Protein AF-B5I1Y0-F1 (afdb_monomer)

Structure (mmCIF, N/CA/C/O backbone):
data_AF-B5I1Y0-F1
#
_entry.id   AF-B5I1Y0-F1
#
loop_
_atom_site.group_PDB
_atom_site.id
_atom_site.type_symbol
_atom_site.label_atom_id
_atom_site.label_alt_id
_atom_site.label_comp_id
_atom_site.label_asym_id
_atom_site.label_entity_id
_atom_site.label_seq_id
_atom_site.pdbx_PDB_ins_code
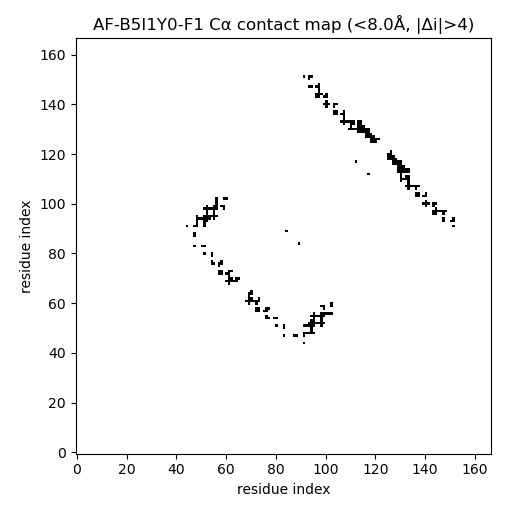_atom_site.Cartn_x
_atom_site.Cartn_y
_atom_site.Cartn_z
_atom_site.occupancy
_atom_site.B_iso_or_equiv
_atom_site.auth_seq_id
_atom_site.auth_comp_id
_atom_site.auth_asym_id
_atom_site.auth_atom_id
_atom_site.pdbx_PDB_model_num
ATOM 1 N N . MET A 1 1 ? 18.142 4.988 -43.876 1.00 42.22 1 MET A N 1
ATOM 2 C CA . MET A 1 1 ? 17.033 4.211 -44.470 1.00 42.22 1 MET A CA 1
ATOM 3 C C . MET A 1 1 ? 15.894 4.191 -43.458 1.00 42.22 1 MET A C 1
ATOM 5 O O . MET A 1 1 ? 16.107 3.731 -42.346 1.00 42.22 1 MET A O 1
ATOM 9 N N . ARG A 1 2 ? 14.758 4.826 -43.777 1.00 44.56 2 ARG A N 1
ATOM 10 C CA . ARG A 1 2 ? 13.597 4.985 -42.881 1.00 44.56 2 ARG A CA 1
ATOM 11 C C . ARG A 1 2 ? 12.645 3.803 -43.096 1.00 44.56 2 ARG A C 1
ATOM 13 O O . ARG A 1 2 ? 12.077 3.693 -44.176 1.00 44.56 2 ARG A O 1
ATOM 20 N N . GLY A 1 3 ? 12.498 2.935 -42.099 1.00 47.97 3 GLY A N 1
ATOM 21 C CA . GLY A 1 3 ? 11.451 1.909 -42.061 1.00 47.97 3 GLY A CA 1
ATOM 22 C C . GLY A 1 3 ? 10.221 2.432 -41.306 1.00 47.97 3 GLY A C 1
ATOM 23 O O . GLY A 1 3 ? 10.400 3.106 -40.290 1.00 47.97 3 GLY A O 1
ATOM 24 N N . PRO A 1 4 ? 8.987 2.188 -41.780 1.00 56.44 4 PRO A N 1
ATOM 25 C CA . PRO A 1 4 ? 7.782 2.661 -41.112 1.00 56.44 4 PRO A CA 1
ATOM 26 C C . PRO A 1 4 ? 7.424 1.763 -39.920 1.00 56.44 4 PRO A C 1
ATOM 28 O O . PRO A 1 4 ? 7.219 0.558 -40.066 1.00 56.44 4 PRO A O 1
ATOM 31 N N . TYR A 1 5 ? 7.311 2.372 -38.741 1.00 51.12 5 TYR A N 1
ATOM 32 C CA . TYR A 1 5 ? 6.741 1.761 -37.543 1.00 51.12 5 TYR A CA 1
ATOM 33 C C . TYR A 1 5 ? 5.260 1.435 -37.788 1.00 51.12 5 TYR A C 1
ATOM 35 O O . TYR A 1 5 ? 4.440 2.333 -37.975 1.00 51.12 5 TYR A O 1
ATOM 43 N N . ARG A 1 6 ? 4.914 0.143 -37.800 1.00 54.69 6 ARG A N 1
ATOM 44 C CA . ARG A 1 6 ? 3.526 -0.331 -37.733 1.00 54.69 6 ARG A CA 1
ATOM 45 C C . ARG A 1 6 ? 3.138 -0.507 -36.264 1.00 54.69 6 ARG A C 1
ATOM 47 O O . ARG A 1 6 ? 3.717 -1.339 -35.576 1.00 54.69 6 ARG A O 1
ATOM 54 N N . CYS A 1 7 ? 2.151 0.256 -35.798 1.00 45.12 7 CYS A N 1
ATOM 55 C CA . CYS A 1 7 ? 1.472 0.018 -34.522 1.00 45.12 7 CYS A CA 1
ATOM 56 C C . CYS A 1 7 ? 0.594 -1.247 -34.616 1.00 45.12 7 CYS A C 1
ATOM 58 O O . CYS A 1 7 ? -0.232 -1.313 -35.529 1.00 45.12 7 CYS A O 1
ATOM 60 N N . PRO A 1 8 ? 0.687 -2.216 -33.686 1.00 52.59 8 PRO A N 1
ATOM 61 C CA . PRO A 1 8 ? -0.162 -3.401 -33.681 1.00 52.59 8 PRO A CA 1
ATOM 62 C C . PRO A 1 8 ? -1.237 -3.317 -32.586 1.00 52.59 8 PRO A C 1
ATOM 64 O O . PRO A 1 8 ? -1.300 -4.184 -31.732 1.00 52.59 8 PRO A O 1
ATOM 67 N N . TYR A 1 9 ? -2.081 -2.281 -32.575 1.00 52.59 9 TYR A N 1
ATOM 68 C CA . TYR A 1 9 ? -3.266 -2.246 -31.698 1.00 52.59 9 TYR A CA 1
ATOM 69 C C . TYR A 1 9 ? -4.418 -1.502 -32.381 1.00 52.59 9 TYR A C 1
ATOM 71 O O . TYR A 1 9 ? -4.787 -0.397 -31.997 1.00 52.59 9 TYR A O 1
ATOM 79 N N . PHE A 1 10 ? -4.975 -2.100 -33.434 1.00 50.97 10 PHE A N 1
ATOM 80 C CA . PHE A 1 10 ? -6.257 -1.677 -33.996 1.00 50.97 10 PHE A CA 1
ATOM 81 C C . PHE A 1 10 ? -7.142 -2.916 -34.125 1.00 50.97 10 PHE A C 1
ATOM 83 O O . PHE A 1 10 ? -7.050 -3.674 -35.086 1.00 50.97 10 PHE A O 1
ATOM 90 N N . TRP A 1 11 ? -7.930 -3.170 -33.084 1.00 43.09 11 TRP A N 1
ATOM 91 C CA . TRP A 1 11 ? -8.926 -4.235 -33.056 1.00 43.09 11 TRP A CA 1
ATOM 92 C C . TRP A 1 11 ? -10.243 -3.681 -33.620 1.00 43.09 11 TRP A C 1
ATOM 94 O O . TRP A 1 11 ? -10.741 -2.692 -33.078 1.00 43.09 11 TRP A O 1
ATOM 104 N N . PRO A 1 12 ? -10.838 -4.266 -34.672 1.00 51.75 12 PRO A N 1
ATOM 105 C CA . PRO A 1 12 ? -12.197 -3.928 -35.064 1.00 51.75 12 PRO A CA 1
ATOM 106 C C . PRO A 1 12 ? -13.166 -4.677 -34.138 1.00 51.75 12 PRO A C 1
ATOM 108 O O . PRO A 1 12 ? -13.257 -5.903 -34.170 1.00 51.75 12 PRO A O 1
ATOM 111 N N . LEU A 1 13 ? -13.880 -3.948 -33.281 1.00 55.31 13 LEU A N 1
ATOM 112 C CA . LEU A 1 13 ? -15.032 -4.488 -32.557 1.00 55.31 13 LEU A CA 1
ATOM 113 C C . LEU A 1 13 ? -16.264 -4.467 -33.482 1.00 55.31 13 LEU A C 1
ATOM 115 O O . LEU A 1 13 ? -16.562 -3.413 -34.048 1.00 55.31 13 LEU A O 1
ATOM 119 N N . PRO A 1 14 ? -17.004 -5.579 -33.631 1.00 54.84 14 PRO A N 1
ATOM 120 C CA . PRO A 1 14 ? -18.315 -5.565 -34.268 1.00 54.84 14 PRO A CA 1
ATOM 121 C C . PRO A 1 14 ? -19.373 -4.966 -33.326 1.00 54.84 14 PRO A C 1
ATOM 123 O O . PRO A 1 14 ? -19.453 -5.307 -32.146 1.00 54.84 14 PRO A O 1
ATOM 126 N N . LEU A 1 15 ? -20.188 -4.060 -33.871 1.00 52.53 15 LEU A N 1
ATOM 127 C CA . LEU A 1 15 ? -21.368 -3.469 -33.234 1.00 52.53 15 LEU A CA 1
ATOM 128 C C . LEU A 1 15 ? -22.424 -4.551 -32.925 1.00 52.53 15 LEU A C 1
ATOM 130 O O . LEU A 1 15 ? -22.690 -5.386 -33.792 1.00 52.53 15 LEU A O 1
ATOM 134 N N . PRO A 1 16 ? -23.089 -4.526 -31.756 1.00 50.69 16 PRO A N 1
ATOM 135 C CA . PRO A 1 16 ? -24.242 -5.379 -31.507 1.00 50.69 16 PRO A CA 1
ATOM 136 C C . PRO A 1 16 ? -25.500 -4.843 -32.209 1.00 50.69 16 PRO A C 1
ATOM 138 O O . PRO A 1 16 ? -25.837 -3.660 -32.144 1.00 50.69 16 PRO A O 1
ATOM 141 N N . SER A 1 17 ? -26.201 -5.762 -32.867 1.00 54.62 17 SER A N 1
ATOM 142 C CA . SER A 1 17 ? -27.501 -5.600 -33.512 1.00 54.62 17 SER A CA 1
ATOM 143 C C . SER A 1 17 ? -28.591 -5.194 -32.512 1.00 54.62 17 SER A C 1
ATOM 145 O O . SER A 1 17 ? -28.901 -5.939 -31.584 1.00 54.62 17 SER A O 1
ATOM 147 N N . MET A 1 18 ? -29.219 -4.040 -32.741 1.00 48.72 18 MET A N 1
ATOM 148 C CA . MET A 1 18 ? -30.496 -3.675 -32.129 1.00 48.72 18 MET A CA 1
ATOM 149 C C . MET A 1 18 ? -31.622 -4.457 -32.808 1.00 48.72 18 MET A C 1
ATOM 151 O O . MET A 1 18 ? -31.900 -4.201 -33.977 1.00 48.72 18 MET A O 1
ATOM 155 N N . SER A 1 19 ? -32.284 -5.378 -32.101 1.00 53.97 19 SER A N 1
ATOM 156 C CA . SER A 1 19 ? -33.671 -5.779 -32.392 1.00 53.97 19 SER A CA 1
ATOM 157 C C . SER A 1 19 ? -34.291 -6.634 -31.279 1.00 53.97 19 SER A C 1
ATOM 159 O O . SER A 1 19 ? -33.764 -7.682 -30.930 1.00 53.97 19 SER A O 1
ATOM 161 N N . ALA A 1 20 ? -35.476 -6.181 -30.856 1.00 46.62 20 ALA A N 1
ATOM 162 C CA . ALA A 1 20 ? -36.622 -6.932 -30.332 1.00 46.62 20 ALA A CA 1
ATOM 163 C C . ALA A 1 20 ? -36.650 -7.408 -28.862 1.00 46.62 20 ALA A C 1
ATOM 165 O O . ALA A 1 20 ? -35.967 -8.349 -28.482 1.00 46.62 20 ALA A O 1
ATOM 166 N N . MET A 1 21 ? -37.571 -6.785 -28.103 1.00 44.06 21 MET A N 1
ATOM 167 C CA . MET A 1 21 ? -38.563 -7.333 -27.140 1.00 44.06 21 MET A CA 1
ATOM 168 C C . MET A 1 21 ? -38.815 -6.243 -26.081 1.00 44.06 21 MET A C 1
ATOM 170 O O . MET A 1 21 ? -38.004 -6.035 -25.191 1.00 44.06 21 MET A O 1
ATOM 174 N N . SER A 1 22 ? -39.767 -5.318 -26.236 1.00 50.62 22 SER A N 1
ATOM 175 C CA . SER A 1 22 ? -41.231 -5.468 -26.265 1.00 50.62 22 SER A CA 1
ATOM 176 C C . SER A 1 22 ? -41.792 -6.299 -25.105 1.00 50.62 22 SER A C 1
ATOM 178 O O . SER A 1 22 ? -41.746 -7.523 -25.140 1.00 50.62 22 SER A O 1
ATOM 180 N N . GLY A 1 23 ? -42.374 -5.593 -24.127 1.00 51.47 23 GLY A N 1
ATOM 181 C CA . GLY A 1 23 ? -43.472 -6.079 -23.290 1.00 51.47 23 GLY A CA 1
ATOM 182 C C . GLY A 1 23 ? -43.103 -6.731 -21.959 1.00 51.47 23 GLY A C 1
ATOM 183 O O . GLY A 1 23 ? -43.014 -7.945 -21.882 1.00 51.47 23 GLY A O 1
ATOM 184 N N . MET A 1 24 ? -43.050 -5.942 -20.880 1.00 44.97 24 MET A N 1
ATOM 185 C CA . MET A 1 24 ? -43.466 -6.421 -19.556 1.00 44.97 24 MET A CA 1
ATOM 186 C C . MET A 1 24 ? -43.888 -5.229 -18.683 1.00 44.97 24 MET A C 1
ATOM 188 O O . MET A 1 24 ? -43.067 -4.532 -18.089 1.00 44.97 24 MET A O 1
ATOM 192 N N . SER A 1 25 ? -45.195 -4.981 -18.638 1.00 51.47 25 SER A N 1
ATOM 193 C CA . SER A 1 25 ? -45.836 -4.156 -17.616 1.00 51.47 25 SER A CA 1
ATOM 194 C C . SER A 1 25 ? -45.937 -4.974 -16.330 1.00 51.47 25 SER A C 1
ATOM 19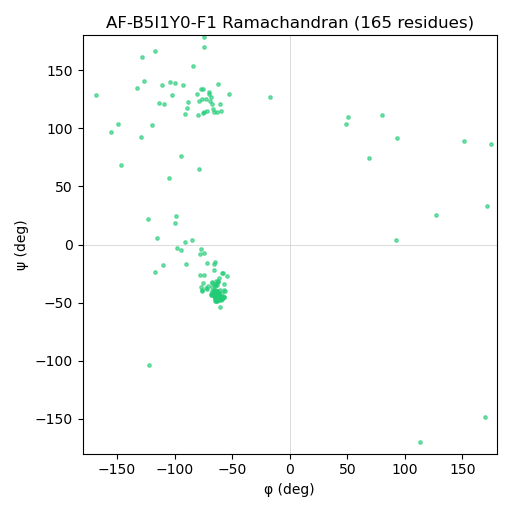6 O O . SER A 1 25 ? -46.527 -6.052 -16.348 1.00 51.47 25 SER A O 1
ATOM 198 N N . ALA A 1 26 ? -45.413 -4.464 -15.217 1.00 50.56 26 ALA A N 1
ATOM 199 C CA . ALA A 1 26 ? -45.693 -5.006 -13.891 1.00 50.56 26 ALA A CA 1
ATOM 200 C C . ALA A 1 26 ? -45.635 -3.897 -12.828 1.00 50.56 26 ALA A C 1
ATOM 202 O O . ALA A 1 26 ? -44.571 -3.442 -12.424 1.00 50.56 26 ALA A O 1
ATOM 203 N N . THR A 1 27 ? -46.836 -3.490 -12.414 1.00 46.56 27 THR A N 1
ATOM 204 C CA . THR A 1 27 ? -47.251 -3.239 -11.023 1.00 46.56 27 THR A CA 1
ATOM 205 C C . THR A 1 27 ? -46.395 -2.350 -10.116 1.00 46.56 27 THR A C 1
ATOM 207 O O . THR A 1 27 ? -45.374 -2.742 -9.563 1.00 46.56 27 THR A O 1
ATOM 210 N N . THR A 1 28 ? -46.977 -1.181 -9.852 1.00 54.03 28 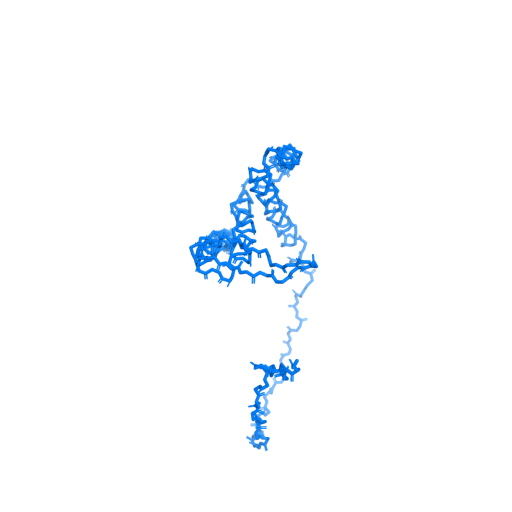THR A N 1
ATOM 211 C CA . THR A 1 28 ? -47.045 -0.443 -8.586 1.00 54.03 28 THR A CA 1
ATOM 212 C C . THR A 1 28 ? -46.737 -1.252 -7.317 1.00 54.03 28 THR A C 1
ATOM 214 O O . THR A 1 28 ? -47.414 -2.227 -7.002 1.00 54.03 28 THR A O 1
ATOM 217 N N . GLY A 1 29 ? -45.792 -0.729 -6.536 1.00 43.53 29 GLY A N 1
ATOM 218 C CA . GLY A 1 29 ? -45.518 -1.034 -5.129 1.00 43.53 29 GLY A CA 1
ATOM 219 C C . GLY A 1 29 ? -44.252 -0.266 -4.741 1.00 43.53 29 GLY A C 1
ATOM 220 O O . GLY A 1 29 ? -43.148 -0.714 -5.004 1.00 43.53 29 GLY A O 1
ATOM 221 N N . GLY A 1 30 ? -44.325 0.996 -4.319 1.00 51.38 30 GLY A N 1
ATOM 222 C CA . GLY A 1 30 ? -44.812 1.336 -2.985 1.00 51.38 30 GLY A CA 1
ATOM 223 C C . GLY A 1 30 ? -43.798 0.866 -1.940 1.00 51.38 30 GLY A C 1
ATOM 224 O O . GLY A 1 30 ? -44.023 -0.155 -1.305 1.00 51.38 30 GLY A O 1
ATOM 225 N N . GLY A 1 31 ? -42.663 1.566 -1.798 1.00 45.22 31 GLY A N 1
ATOM 226 C CA . GLY A 1 31 ? -41.634 1.146 -0.842 1.00 45.22 31 GLY A CA 1
ATOM 227 C C . GLY A 1 31 ? -40.292 1.880 -0.878 1.00 45.22 31 GLY A C 1
ATOM 228 O O . GLY A 1 31 ? -39.276 1.264 -0.583 1.00 45.22 31 GLY A O 1
ATOM 229 N N . THR A 1 32 ? -40.226 3.178 -1.194 1.00 49.03 32 THR A N 1
ATOM 230 C CA . THR A 1 32 ? -39.029 3.985 -0.874 1.00 49.03 32 THR A CA 1
ATOM 231 C C . THR A 1 32 ? -39.063 4.370 0.606 1.00 49.03 32 THR A C 1
ATOM 233 O O . THR A 1 32 ? -39.243 5.533 0.955 1.00 49.03 32 THR A O 1
ATOM 236 N N . SER A 1 33 ? -38.969 3.379 1.490 1.00 54.81 33 SER A N 1
ATOM 237 C CA . SER A 1 33 ? -38.960 3.578 2.939 1.00 54.81 33 SER A CA 1
ATOM 238 C C . SER A 1 33 ? -37.647 3.026 3.490 1.00 54.81 33 SER A C 1
ATOM 240 O O . SER A 1 33 ? -37.478 1.815 3.580 1.00 54.81 33 SER A O 1
ATOM 242 N N . GLY A 1 34 ? -36.696 3.918 3.810 1.00 48.19 34 GLY A N 1
ATOM 243 C CA . GLY A 1 34 ? -35.585 3.582 4.713 1.00 48.19 34 GLY A CA 1
ATOM 244 C C . GLY A 1 34 ? -34.135 3.836 4.268 1.00 48.19 34 GLY A C 1
ATOM 245 O O . GLY A 1 34 ? -33.254 3.172 4.796 1.00 48.19 34 GLY A O 1
ATOM 246 N N . MET A 1 35 ? -33.815 4.763 3.352 1.00 56.81 35 MET A N 1
ATOM 247 C CA . MET A 1 35 ? -32.409 4.965 2.916 1.00 56.81 35 MET A CA 1
ATOM 248 C C . MET A 1 35 ? -31.525 5.900 3.771 1.00 56.81 35 MET A C 1
ATOM 250 O O . MET A 1 35 ? -30.370 6.094 3.408 1.00 56.81 35 MET A O 1
ATOM 254 N N . ASN A 1 36 ? -31.973 6.445 4.910 1.00 57.59 36 ASN A N 1
ATOM 255 C CA . ASN A 1 36 ? -31.249 7.558 5.564 1.00 57.59 36 ASN A CA 1
ATOM 256 C C . ASN A 1 36 ? -30.809 7.351 7.031 1.00 57.59 36 ASN A C 1
ATOM 258 O O . ASN A 1 36 ? -30.556 8.334 7.719 1.00 57.59 36 ASN A O 1
ATOM 262 N N . GLY A 1 37 ? -30.669 6.109 7.515 1.00 55.78 37 GLY A N 1
ATOM 263 C CA . GLY A 1 37 ? -30.205 5.834 8.893 1.00 55.78 37 GLY A CA 1
ATOM 264 C C . GLY A 1 37 ? -28.880 5.066 9.038 1.00 55.78 37 GLY A C 1
ATOM 265 O O . GLY A 1 37 ? -28.202 5.214 10.046 1.00 55.78 37 GLY A O 1
ATOM 266 N N . ASP A 1 38 ? -28.473 4.289 8.030 1.00 58.38 38 ASP A N 1
ATOM 267 C CA . ASP A 1 38 ? -27.418 3.257 8.154 1.00 58.38 38 ASP A CA 1
ATOM 268 C C . ASP A 1 38 ? -26.009 3.701 7.692 1.00 58.38 38 ASP A C 1
ATOM 270 O O . ASP A 1 38 ? -25.031 2.943 7.738 1.00 58.38 38 ASP A O 1
ATOM 274 N N . SER A 1 39 ? -25.892 4.926 7.181 1.00 63.00 39 SER A N 1
ATOM 275 C CA . SER A 1 39 ? -24.700 5.405 6.474 1.00 63.00 39 SER A CA 1
ATOM 276 C C . SER A 1 39 ? -23.489 5.781 7.347 1.00 63.00 39 SER A C 1
ATOM 278 O O . SER A 1 39 ? -22.377 5.466 6.910 1.00 63.00 39 SER A O 1
ATOM 280 N N . PRO A 1 40 ? -23.613 6.421 8.533 1.00 69.62 40 PRO A N 1
ATOM 281 C CA . PRO A 1 40 ? -22.440 6.955 9.241 1.00 69.62 40 PRO A CA 1
ATOM 282 C C . PRO A 1 40 ? -21.556 5.864 9.861 1.00 69.62 40 PRO A C 1
ATOM 284 O O . PRO A 1 40 ? -20.329 5.927 9.772 1.00 69.62 40 PRO A O 1
ATOM 287 N N . ASP A 1 41 ? -22.149 4.803 10.407 1.00 77.44 41 ASP A N 1
ATOM 288 C CA . ASP A 1 41 ? -21.377 3.725 11.038 1.00 77.44 41 ASP A CA 1
ATOM 289 C C . ASP A 1 41 ? -20.627 2.885 10.002 1.00 77.44 41 ASP A C 1
ATOM 291 O O . ASP A 1 41 ? -19.492 2.437 10.217 1.00 77.44 41 ASP A O 1
ATOM 295 N N . ARG A 1 42 ? -21.241 2.689 8.830 1.00 79.44 42 ARG A N 1
ATOM 296 C CA . ARG A 1 42 ? -20.640 1.952 7.717 1.00 79.44 42 ARG A CA 1
ATOM 297 C C . ARG A 1 42 ? -19.460 2.708 7.116 1.00 79.44 42 ARG A C 1
ATOM 299 O O . ARG A 1 42 ? -18.438 2.072 6.832 1.00 79.44 42 ARG A O 1
ATOM 306 N N . THR A 1 43 ? -19.589 4.019 6.914 1.00 83.50 43 THR A N 1
ATOM 307 C CA . THR A 1 43 ? -18.505 4.865 6.393 1.00 83.50 43 THR A CA 1
ATOM 308 C C . THR A 1 43 ? -17.379 4.999 7.405 1.00 83.50 43 THR A C 1
ATOM 310 O O . THR A 1 43 ? -16.229 4.797 7.022 1.00 83.50 43 THR A O 1
ATOM 313 N N . ALA A 1 44 ? -17.678 5.201 8.692 1.00 83.81 44 ALA A N 1
ATOM 314 C CA . ALA A 1 44 ? -16.659 5.225 9.742 1.00 83.81 44 ALA A CA 1
ATOM 315 C C . ALA A 1 44 ? -15.854 3.913 9.777 1.00 83.81 44 ALA A C 1
ATOM 317 O O . ALA A 1 44 ? -14.622 3.928 9.785 1.00 83.81 44 ALA A O 1
ATOM 318 N N . ARG A 1 45 ? -16.527 2.755 9.704 1.00 83.25 45 ARG A N 1
ATOM 319 C CA . ARG A 1 45 ? -15.878 1.428 9.652 1.00 83.25 45 ARG A CA 1
ATOM 320 C C . ARG A 1 45 ? -15.022 1.214 8.403 1.00 83.25 45 ARG A C 1
ATOM 322 O O . ARG A 1 45 ? -13.954 0.608 8.494 1.00 83.25 45 ARG A O 1
ATOM 329 N N . TRP A 1 46 ? -15.488 1.670 7.241 1.00 88.50 46 TRP A N 1
ATOM 330 C CA . TRP A 1 46 ? -14.694 1.651 6.008 1.00 88.50 46 TRP A CA 1
ATOM 331 C C . TRP A 1 46 ? -13.473 2.569 6.123 1.00 88.50 46 TRP A C 1
ATOM 333 O O . TRP A 1 46 ? -12.379 2.153 5.752 1.00 88.50 46 TRP A O 1
ATOM 343 N N . GLY A 1 47 ? -13.633 3.751 6.721 1.00 91.31 47 GLY A N 1
ATOM 344 C CA . GLY A 1 47 ? -12.546 4.687 6.997 1.00 91.31 47 GLY A CA 1
ATOM 345 C C . GLY A 1 47 ? -11.436 4.062 7.842 1.00 91.31 47 GLY A C 1
ATOM 346 O O . GLY A 1 47 ? -10.269 4.158 7.477 1.00 91.31 47 GLY A O 1
ATOM 347 N N . TRP A 1 48 ? -11.784 3.331 8.907 1.00 91.81 48 TRP A N 1
ATOM 348 C CA . TRP A 1 48 ? -10.798 2.608 9.721 1.00 91.81 48 TRP A CA 1
ATOM 349 C C . TRP A 1 48 ? -10.041 1.537 8.931 1.00 91.81 48 TRP A C 1
ATOM 351 O O . TRP A 1 48 ? -8.830 1.402 9.095 1.00 91.81 48 TRP A O 1
ATOM 361 N N . PHE A 1 49 ? -10.726 0.791 8.062 1.00 90.75 49 PHE A N 1
ATOM 362 C CA . PHE A 1 49 ? -10.073 -0.194 7.198 1.00 90.75 49 PHE A CA 1
ATOM 363 C C . PHE A 1 49 ? -9.119 0.470 6.197 1.00 90.75 49 PHE A C 1
ATOM 365 O O . PHE A 1 49 ? -7.988 0.010 6.061 1.00 90.75 49 PHE A O 1
ATOM 372 N N . LEU A 1 50 ? -9.532 1.570 5.551 1.00 93.94 50 LEU A N 1
ATOM 373 C CA . LEU A 1 50 ? -8.669 2.332 4.637 1.00 93.94 50 LEU A CA 1
ATOM 374 C C . LEU A 1 50 ? -7.454 2.915 5.349 1.00 93.94 50 LEU A C 1
ATOM 376 O O . LEU A 1 50 ? -6.355 2.868 4.806 1.00 93.94 50 LEU A O 1
ATOM 380 N N . ALA A 1 51 ? -7.639 3.451 6.555 1.00 94.88 51 ALA A N 1
ATOM 381 C CA . ALA A 1 51 ? -6.540 4.002 7.335 1.00 94.88 51 ALA A CA 1
ATOM 382 C C . ALA A 1 51 ? -5.490 2.922 7.625 1.00 94.88 51 ALA A C 1
ATOM 384 O O . ALA A 1 51 ? -4.299 3.139 7.410 1.00 94.88 51 ALA A O 1
ATOM 385 N N . TRP A 1 52 ? -5.932 1.729 8.030 1.00 95.81 52 TRP A N 1
ATOM 386 C CA . TRP A 1 52 ? -5.038 0.593 8.222 1.00 95.81 52 TRP A CA 1
ATOM 387 C C . TRP A 1 52 ? -4.404 0.108 6.916 1.00 95.81 52 TRP A C 1
ATOM 389 O O . TRP A 1 52 ? -3.211 -0.176 6.905 1.00 95.81 52 TRP A O 1
ATOM 399 N N . LEU A 1 53 ? -5.149 0.076 5.809 1.00 96.19 53 LEU A N 1
ATOM 400 C CA . LEU A 1 53 ? -4.617 -0.234 4.478 1.00 96.19 53 LEU A CA 1
ATOM 401 C C . LEU A 1 53 ? -3.486 0.715 4.089 1.00 96.19 53 LEU A C 1
ATOM 403 O O . LEU A 1 53 ? -2.429 0.260 3.654 1.00 96.19 53 LEU A O 1
ATOM 407 N N . LEU A 1 54 ? -3.660 2.014 4.322 1.00 96.81 54 LEU A N 1
ATOM 408 C CA . LEU A 1 54 ? -2.632 3.007 4.040 1.00 96.81 54 LEU A CA 1
ATOM 409 C C . LEU A 1 54 ? -1.387 2.804 4.915 1.00 96.81 54 LEU A C 1
ATOM 411 O O . LEU A 1 54 ? -0.272 2.886 4.409 1.00 96.81 54 LEU A O 1
ATOM 415 N N . VAL A 1 55 ? -1.560 2.452 6.195 1.00 97.00 55 VAL A N 1
ATOM 416 C CA . VAL A 1 55 ? -0.445 2.076 7.085 1.00 97.00 55 VAL A CA 1
ATOM 417 C C . VAL A 1 55 ? 0.331 0.884 6.532 1.00 97.00 55 VAL A C 1
ATOM 419 O O . VAL A 1 55 ? 1.558 0.927 6.484 1.00 97.00 55 VAL A O 1
ATOM 422 N N . GLY A 1 56 ? -0.368 -0.161 6.085 1.00 95.50 56 GLY A N 1
ATOM 423 C CA . GLY A 1 56 ? 0.253 -1.329 5.462 1.00 95.50 56 GLY A CA 1
ATOM 424 C C . GLY A 1 56 ? 1.036 -0.982 4.199 1.00 95.50 56 GLY A C 1
ATOM 425 O O . GLY A 1 56 ? 2.174 -1.415 4.041 1.00 95.50 56 GLY A O 1
ATOM 426 N N . ALA A 1 57 ? 0.457 -0.148 3.334 1.00 96.56 57 ALA A N 1
ATOM 427 C CA . ALA A 1 57 ? 1.110 0.314 2.115 1.00 96.56 57 ALA A CA 1
ATOM 428 C C . ALA A 1 57 ? 2.367 1.145 2.422 1.00 96.56 57 ALA A C 1
ATOM 430 O O . ALA A 1 57 ? 3.433 0.854 1.885 1.00 96.56 57 ALA A O 1
ATOM 431 N N . CYS A 1 58 ? 2.279 2.122 3.332 1.00 96.25 58 CYS A N 1
ATOM 432 C CA . CYS A 1 58 ? 3.431 2.916 3.767 1.00 96.25 58 CYS A CA 1
ATOM 433 C C . CYS A 1 58 ? 4.510 2.049 4.421 1.00 96.25 58 CYS A C 1
ATOM 435 O O . CYS A 1 58 ? 5.687 2.229 4.126 1.00 96.25 58 CYS A O 1
ATOM 437 N N . GLY A 1 59 ? 4.126 1.094 5.270 1.00 95.69 59 GLY A N 1
ATOM 438 C CA . GLY A 1 59 ? 5.060 0.165 5.900 1.00 95.69 59 GLY A CA 1
ATOM 439 C C . GLY A 1 59 ? 5.775 -0.714 4.874 1.00 95.69 59 GLY A C 1
ATOM 440 O O . GLY A 1 59 ? 7.000 -0.800 4.896 1.00 95.69 59 GLY A O 1
ATOM 441 N N . GLY A 1 60 ? 5.034 -1.312 3.936 1.00 94.38 60 GLY A N 1
ATOM 442 C CA . GLY A 1 60 ? 5.596 -2.160 2.884 1.00 94.38 60 GLY A CA 1
ATOM 443 C C . GLY A 1 60 ? 6.503 -1.397 1.913 1.00 94.38 60 GLY A C 1
ATOM 444 O O . GLY A 1 60 ? 7.609 -1.851 1.631 1.00 94.38 60 GLY A O 1
ATOM 445 N N . ILE A 1 61 ? 6.081 -0.211 1.459 1.00 95.25 61 ILE A N 1
ATOM 446 C CA . ILE A 1 61 ? 6.905 0.670 0.612 1.00 95.25 61 ILE A CA 1
ATOM 447 C C . ILE A 1 61 ? 8.144 1.146 1.380 1.00 95.25 61 ILE A C 1
ATOM 449 O O . ILE A 1 61 ? 9.250 1.114 0.848 1.00 95.25 61 ILE A O 1
ATOM 453 N N . GLY A 1 62 ? 7.977 1.556 2.638 1.00 94.00 62 GLY A N 1
ATOM 454 C CA . GLY A 1 62 ? 9.072 2.022 3.483 1.00 94.00 62 GLY A CA 1
ATOM 455 C C . GLY A 1 62 ? 10.124 0.946 3.741 1.00 94.00 62 GLY A C 1
ATOM 456 O O . GLY A 1 62 ? 11.315 1.229 3.664 1.00 94.00 62 GLY A O 1
ATOM 457 N N . LEU A 1 63 ? 9.696 -0.298 3.973 1.00 93.62 63 LEU A N 1
ATOM 458 C CA . LEU A 1 63 ? 10.592 -1.450 4.098 1.00 93.62 63 LEU A CA 1
ATOM 459 C C . LEU A 1 63 ? 11.336 -1.738 2.789 1.00 93.62 63 LEU A C 1
ATOM 461 O O . LEU A 1 63 ? 12.547 -1.939 2.813 1.00 93.62 63 LEU A O 1
ATOM 465 N N . ALA A 1 64 ? 10.644 -1.707 1.648 1.00 91.12 64 ALA A N 1
ATOM 466 C CA . ALA A 1 64 ? 11.275 -1.913 0.344 1.00 91.12 64 ALA A CA 1
ATOM 467 C C . ALA A 1 64 ? 12.296 -0.809 0.001 1.00 91.12 64 ALA A C 1
ATOM 469 O O . ALA A 1 64 ? 13.322 -1.081 -0.617 1.00 91.12 64 ALA A O 1
ATOM 470 N N . ALA A 1 65 ? 12.044 0.429 0.433 1.00 92.31 65 ALA A N 1
ATOM 471 C CA . ALA A 1 65 ? 12.892 1.592 0.174 1.00 92.31 65 ALA A CA 1
ATOM 472 C C . ALA A 1 65 ? 13.813 1.963 1.354 1.00 92.31 65 ALA A C 1
ATOM 474 O O . ALA A 1 65 ? 14.286 3.102 1.418 1.00 92.31 65 ALA A O 1
ATOM 475 N N . ILE A 1 66 ? 14.057 1.049 2.305 1.00 93.06 66 ILE A N 1
ATOM 476 C CA . ILE A 1 66 ? 14.625 1.384 3.626 1.00 93.06 66 ILE A CA 1
ATOM 477 C C . ILE A 1 66 ? 15.976 2.108 3.562 1.00 93.06 66 ILE A C 1
ATOM 479 O O . ILE A 1 66 ? 16.223 3.002 4.365 1.00 93.06 66 ILE A O 1
ATOM 483 N N . LEU A 1 67 ? 16.811 1.779 2.572 1.00 91.75 67 LEU A N 1
ATOM 484 C CA . LEU A 1 67 ? 18.148 2.356 2.381 1.00 91.75 67 LEU A CA 1
ATOM 485 C C . LEU A 1 67 ? 18.143 3.769 1.767 1.00 91.75 67 LEU A C 1
ATOM 487 O O . LEU A 1 67 ? 19.204 4.360 1.597 1.00 91.75 67 LEU A O 1
ATOM 491 N N . THR A 1 68 ? 16.974 4.304 1.406 1.00 92.06 68 THR A N 1
ATOM 492 C CA . THR A 1 68 ? 16.830 5.629 0.781 1.00 92.06 68 THR A CA 1
ATOM 493 C C . THR A 1 68 ? 15.917 6.529 1.622 1.00 92.06 68 THR A C 1
ATOM 495 O O . THR A 1 68 ? 16.312 7.016 2.675 1.00 92.06 68 THR A O 1
ATOM 498 N N . VAL A 1 69 ? 14.673 6.733 1.192 1.00 91.81 69 VAL A N 1
ATOM 499 C CA . VAL A 1 69 ? 13.636 7.513 1.887 1.00 91.81 69 VAL A CA 1
ATOM 500 C C . VAL A 1 69 ? 12.730 6.627 2.757 1.00 91.81 69 VAL A C 1
ATOM 502 O O . VAL A 1 69 ? 11.872 7.117 3.493 1.00 91.81 69 VAL A O 1
ATOM 505 N N . GLY A 1 70 ? 12.911 5.306 2.709 1.00 92.38 70 GLY A N 1
ATOM 506 C CA . GLY A 1 70 ? 12.000 4.343 3.322 1.00 92.38 70 GLY A CA 1
ATOM 507 C C . GLY A 1 70 ? 11.872 4.457 4.838 1.00 92.38 70 GLY A C 1
ATOM 508 O O . GLY A 1 70 ? 10.777 4.259 5.364 1.00 92.38 70 GLY A O 1
ATOM 509 N N . ALA A 1 71 ? 12.929 4.874 5.542 1.00 94.62 71 ALA A N 1
ATOM 510 C CA . ALA A 1 71 ? 12.875 5.093 6.988 1.00 94.62 71 ALA A CA 1
ATOM 511 C C . ALA A 1 71 ? 11.782 6.104 7.386 1.00 94.62 71 ALA A C 1
ATOM 513 O O . ALA A 1 71 ? 11.054 5.869 8.350 1.00 94.62 71 ALA A O 1
ATOM 514 N N . ALA A 1 72 ? 11.595 7.178 6.609 1.00 95.94 72 ALA A N 1
ATOM 515 C CA . ALA A 1 72 ? 10.546 8.164 6.866 1.00 95.94 72 ALA A CA 1
ATOM 516 C C . ALA A 1 72 ? 9.140 7.552 6.728 1.00 95.94 72 ALA A C 1
ATOM 518 O O . ALA A 1 72 ? 8.273 7.788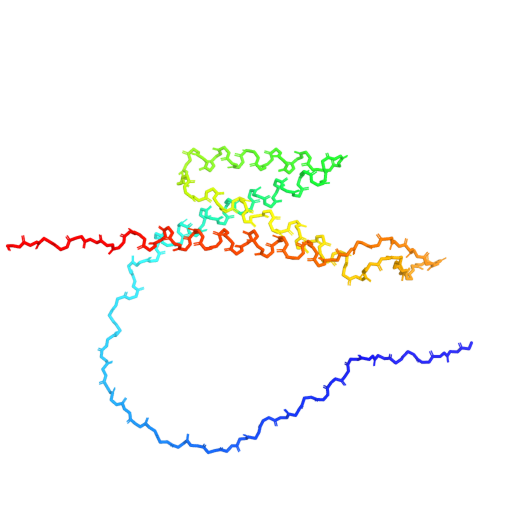 7.571 1.00 95.94 72 ALA A O 1
ATOM 519 N N . PHE A 1 73 ? 8.927 6.707 5.713 1.00 94.69 73 PHE A N 1
ATOM 520 C CA . PHE A 1 73 ? 7.665 5.989 5.520 1.00 94.69 73 PHE A CA 1
ATOM 521 C C . PHE A 1 73 ? 7.393 4.971 6.630 1.00 94.69 73 PHE A C 1
ATOM 523 O O . PHE A 1 73 ? 6.254 4.862 7.083 1.00 94.69 73 PHE A O 1
ATOM 530 N N . VAL A 1 74 ? 8.421 4.262 7.108 1.00 95.25 74 VAL A N 1
ATOM 531 C CA . VAL A 1 74 ? 8.289 3.335 8.242 1.00 95.25 74 VAL A CA 1
ATOM 532 C C . VAL A 1 74 ? 7.926 4.092 9.516 1.00 95.25 74 VAL A C 1
ATOM 534 O O . VAL A 1 74 ? 6.983 3.702 10.201 1.00 95.25 74 VAL A O 1
ATOM 537 N N . VAL A 1 75 ? 8.611 5.199 9.818 1.00 97.06 75 VAL A N 1
ATOM 538 C CA . VAL A 1 75 ? 8.289 6.039 10.983 1.00 97.06 75 VAL A CA 1
ATOM 539 C C . VAL A 1 75 ? 6.850 6.546 10.894 1.00 97.06 75 VAL A C 1
ATOM 541 O O . VAL A 1 75 ? 6.098 6.420 11.862 1.00 97.06 75 VAL A O 1
ATOM 544 N N . LEU A 1 76 ? 6.431 7.041 9.727 1.00 97.19 76 LEU A N 1
ATOM 545 C CA . LEU A 1 76 ? 5.055 7.480 9.499 1.00 97.19 76 LEU A CA 1
ATOM 546 C C . LEU A 1 76 ? 4.050 6.341 9.725 1.00 97.19 76 LEU A C 1
ATOM 548 O O . LEU A 1 76 ? 3.052 6.535 10.422 1.00 97.19 76 LEU A O 1
ATOM 552 N N . ALA A 1 77 ? 4.324 5.150 9.186 1.00 96.19 77 ALA A N 1
ATOM 553 C CA . ALA A 1 77 ? 3.475 3.976 9.356 1.00 96.19 77 ALA A CA 1
ATOM 554 C C . ALA A 1 77 ? 3.368 3.559 10.831 1.00 96.19 77 ALA A C 1
ATOM 556 O O . ALA A 1 77 ? 2.268 3.274 11.301 1.00 96.19 77 ALA A O 1
ATOM 557 N N . VAL A 1 78 ? 4.472 3.585 11.585 1.00 97.19 78 VAL A N 1
ATOM 558 C CA . VAL A 1 78 ? 4.487 3.278 13.024 1.00 97.19 78 VAL A CA 1
ATOM 559 C C . VAL A 1 78 ? 3.680 4.307 13.814 1.00 97.19 78 VAL A C 1
ATOM 561 O O . VAL A 1 78 ? 2.825 3.925 14.614 1.00 97.19 78 VAL A O 1
ATOM 564 N N . VAL A 1 79 ? 3.893 5.605 13.577 1.00 97.38 79 VAL A N 1
ATOM 565 C CA . VAL A 1 79 ? 3.145 6.675 14.259 1.00 97.38 79 VAL A CA 1
ATOM 566 C C . VAL A 1 79 ? 1.648 6.543 13.975 1.00 97.38 79 VAL A C 1
ATOM 568 O O . VAL A 1 79 ? 0.838 6.547 14.906 1.00 97.38 79 VAL A O 1
ATOM 571 N N . ALA A 1 80 ? 1.274 6.356 12.709 1.00 95.88 80 ALA A N 1
ATOM 572 C CA . ALA A 1 80 ? -0.113 6.148 12.316 1.00 95.88 80 ALA A CA 1
ATOM 573 C C . ALA A 1 80 ? -0.699 4.879 12.958 1.00 95.88 80 ALA A C 1
ATOM 575 O O . ALA A 1 80 ? -1.778 4.946 13.545 1.00 95.88 80 ALA A O 1
ATOM 576 N N . ALA A 1 81 ? 0.019 3.752 12.946 1.00 94.69 81 ALA A N 1
ATOM 577 C CA . ALA A 1 81 ? -0.416 2.511 13.589 1.00 94.69 81 ALA A CA 1
ATOM 578 C C . ALA A 1 81 ? -0.677 2.701 15.090 1.00 94.69 81 ALA A C 1
ATOM 580 O O . ALA A 1 81 ? -1.718 2.278 15.594 1.00 94.69 81 ALA A O 1
ATOM 581 N N . VAL A 1 82 ? 0.225 3.381 15.807 1.00 95.38 82 VAL A N 1
ATOM 582 C CA . VAL A 1 82 ? 0.060 3.674 17.240 1.00 95.38 82 VAL A CA 1
ATOM 583 C C . VAL A 1 82 ? -1.183 4.532 17.482 1.00 95.38 82 VAL A C 1
ATOM 585 O O . VAL A 1 82 ? -1.969 4.232 18.383 1.00 95.38 82 VAL A O 1
ATOM 588 N N . LEU A 1 83 ? -1.407 5.571 16.674 1.00 94.56 83 LEU A N 1
ATOM 589 C CA . LEU A 1 83 ? -2.596 6.422 16.789 1.00 94.56 83 LEU A CA 1
ATOM 590 C C . LEU A 1 83 ? -3.891 5.648 16.497 1.00 94.56 83 LEU A C 1
ATOM 592 O O . LEU A 1 83 ? -4.868 5.793 17.238 1.00 94.56 83 LEU A O 1
ATOM 596 N N . LEU A 1 84 ? -3.893 4.798 15.466 1.00 92.56 84 LEU A N 1
ATOM 597 C CA . LEU A 1 84 ? -5.049 3.979 15.100 1.00 92.56 84 LEU A CA 1
ATOM 598 C C . LEU A 1 84 ? -5.351 2.909 16.157 1.00 92.56 84 LEU A C 1
ATOM 600 O O . LEU A 1 84 ? -6.520 2.671 16.447 1.00 92.56 84 LEU A O 1
ATOM 604 N N . LEU A 1 85 ? -4.336 2.306 16.784 1.00 92.62 85 LEU A N 1
ATOM 605 C CA . LEU A 1 85 ? -4.533 1.355 17.889 1.00 92.62 85 LEU A CA 1
ATOM 606 C C . LEU A 1 85 ? -5.093 2.019 19.147 1.00 92.62 85 LEU A C 1
ATOM 608 O O . LEU A 1 85 ? -5.825 1.373 19.891 1.00 92.62 85 LEU A O 1
ATOM 612 N N . ARG A 1 86 ? -4.752 3.290 19.392 1.00 91.69 86 ARG A N 1
ATOM 613 C CA . ARG A 1 86 ? -5.251 4.045 20.552 1.00 91.69 86 ARG A CA 1
ATOM 614 C C . ARG A 1 86 ? -6.700 4.501 20.389 1.00 91.69 86 ARG A C 1
ATOM 616 O O . ARG A 1 86 ? -7.402 4.606 21.387 1.00 91.69 86 ARG A O 1
ATOM 623 N N . LYS A 1 87 ? -7.135 4.810 19.163 1.00 87.38 87 LYS A N 1
ATOM 624 C CA . LYS A 1 87 ? -8.451 5.422 18.895 1.00 87.38 87 LYS A CA 1
ATOM 625 C C . LYS A 1 87 ? -9.458 4.498 18.207 1.00 87.38 87 LYS A C 1
ATOM 627 O O . LYS A 1 87 ? -10.641 4.818 18.183 1.00 87.38 87 LYS A O 1
ATOM 632 N N . GLY A 1 88 ? -8.997 3.408 17.599 1.00 82.62 88 GLY A N 1
ATOM 633 C CA . GLY A 1 88 ? -9.770 2.644 16.628 1.00 82.62 88 GLY A CA 1
ATOM 634 C C . GLY A 1 88 ? -10.080 1.202 17.030 1.00 82.62 88 GLY A C 1
ATOM 635 O O . GLY A 1 88 ? -9.479 0.635 17.945 1.00 82.62 88 GLY A O 1
ATOM 636 N N . PRO A 1 89 ? -11.007 0.556 16.305 1.00 82.50 89 PRO A N 1
ATOM 637 C CA . PRO A 1 89 ? -11.344 -0.843 16.515 1.00 82.50 89 PRO A CA 1
ATOM 638 C C . PRO A 1 89 ? -10.189 -1.759 16.081 1.00 82.50 89 PRO A C 1
ATOM 640 O O . PRO A 1 89 ? -9.804 -1.780 14.911 1.00 82.50 89 PRO A O 1
ATOM 643 N N . ARG A 1 90 ? -9.696 -2.609 16.995 1.00 80.81 90 ARG A N 1
ATOM 644 C CA . ARG A 1 90 ? -8.623 -3.594 16.720 1.00 80.81 90 ARG A CA 1
ATOM 645 C C . ARG A 1 90 ? -8.913 -4.528 15.540 1.00 80.81 90 ARG A C 1
ATOM 647 O O . ARG A 1 90 ? -7.990 -4.987 14.882 1.00 80.81 90 ARG A O 1
ATOM 654 N N . ARG A 1 91 ? -10.187 -4.793 15.2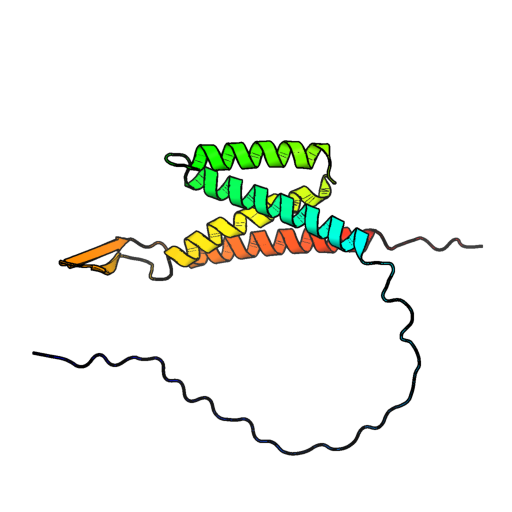36 1.00 79.19 91 ARG A N 1
ATOM 655 C CA . ARG A 1 91 ? -10.590 -5.649 14.105 1.00 79.19 91 ARG A CA 1
ATOM 656 C C . ARG A 1 91 ? -10.223 -5.050 12.740 1.00 79.19 91 ARG A C 1
ATOM 658 O O . ARG A 1 91 ? -10.095 -5.794 11.778 1.00 79.19 91 ARG A O 1
ATOM 665 N N . ALA A 1 92 ? -10.017 -3.734 12.651 1.00 84.44 92 ALA A N 1
ATOM 666 C CA . ALA A 1 92 ? -9.654 -3.072 11.400 1.00 84.44 92 ALA A CA 1
ATOM 667 C C . ALA A 1 92 ? -8.170 -3.245 11.016 1.00 84.44 92 ALA A C 1
ATOM 669 O O . ALA A 1 92 ? -7.809 -2.922 9.888 1.00 84.44 92 ALA A O 1
ATOM 670 N N . VAL A 1 93 ? -7.330 -3.814 11.896 1.00 87.88 93 VAL A N 1
ATOM 671 C CA . VAL A 1 93 ? -5.894 -4.072 11.645 1.00 87.88 93 VAL A CA 1
ATOM 672 C C . VAL A 1 93 ? -5.668 -4.965 10.417 1.00 87.88 93 VAL A C 1
ATOM 674 O O . VAL A 1 93 ? -4.638 -4.857 9.758 1.00 87.88 93 VAL A O 1
ATOM 677 N N . VAL A 1 94 ? -6.654 -5.782 10.035 1.00 89.94 94 VAL A N 1
ATOM 678 C CA . VAL A 1 94 ? -6.625 -6.594 8.804 1.00 89.94 94 VAL A CA 1
ATOM 679 C C . VAL A 1 94 ? -6.466 -5.727 7.538 1.00 89.94 94 VAL A C 1
ATOM 681 O O . VAL A 1 94 ? -5.912 -6.178 6.532 1.00 89.94 94 VAL A O 1
ATOM 684 N N . GLY A 1 95 ? -6.865 -4.451 7.600 1.00 88.62 95 GLY A N 1
ATOM 685 C CA . GLY A 1 95 ? -6.573 -3.466 6.560 1.00 88.62 95 GLY A CA 1
ATOM 686 C C . GLY A 1 95 ? -5.073 -3.335 6.291 1.00 88.62 95 GLY A C 1
ATOM 687 O O . GLY A 1 95 ? -4.681 -3.327 5.133 1.00 88.62 95 GLY A O 1
ATOM 688 N N . ALA A 1 96 ? -4.219 -3.358 7.320 1.00 91.75 96 ALA A N 1
ATOM 689 C CA . ALA A 1 96 ? -2.766 -3.234 7.165 1.00 91.75 96 ALA A CA 1
ATOM 690 C C . ALA A 1 96 ? -2.157 -4.387 6.370 1.00 91.75 96 ALA A C 1
ATOM 692 O O . ALA A 1 96 ? -1.323 -4.167 5.498 1.00 91.75 96 ALA A O 1
ATOM 693 N N . VAL A 1 97 ? -2.632 -5.608 6.608 1.00 93.00 97 VAL A N 1
ATOM 694 C CA . VAL A 1 97 ? -2.216 -6.779 5.826 1.00 93.00 97 VAL A CA 1
ATOM 695 C C . VAL A 1 97 ? -2.655 -6.628 4.366 1.00 93.00 97 VAL A C 1
ATOM 697 O O . VAL A 1 97 ? -1.873 -6.889 3.458 1.00 93.00 97 VAL A O 1
ATOM 700 N N . SER A 1 98 ? -3.868 -6.115 4.137 1.00 93.88 98 SER A N 1
ATOM 701 C CA . SER A 1 98 ? -4.371 -5.810 2.787 1.00 93.88 98 SER A CA 1
ATOM 702 C C . SER A 1 98 ? -3.532 -4.729 2.093 1.00 93.88 98 SER A C 1
ATOM 704 O O . SER A 1 98 ? -3.319 -4.785 0.887 1.00 93.88 98 SER A O 1
ATOM 706 N N . GLY A 1 99 ? -3.023 -3.758 2.856 1.00 93.25 99 GLY A N 1
ATOM 707 C CA . GLY A 1 99 ? -2.166 -2.676 2.372 1.00 93.25 99 GLY A CA 1
ATOM 708 C C . GLY A 1 99 ? -0.849 -3.145 1.760 1.00 93.25 99 GLY A C 1
ATOM 709 O O . GLY A 1 99 ? -0.355 -2.506 0.834 1.00 93.25 99 GLY A O 1
ATOM 710 N N . LEU A 1 100 ? -0.319 -4.292 2.201 1.00 95.56 100 LEU A N 1
ATOM 711 C CA . LEU A 1 100 ? 0.881 -4.903 1.614 1.00 95.56 100 LEU A CA 1
ATOM 712 C C . LEU A 1 100 ? 0.667 -5.376 0.169 1.00 95.56 100 LEU A C 1
ATOM 714 O O . LEU A 1 100 ? 1.639 -5.570 -0.558 1.00 95.56 100 LEU A O 1
ATOM 718 N N . ALA A 1 101 ? -0.581 -5.509 -0.287 1.00 94.94 101 ALA A N 1
ATOM 719 C CA . ALA A 1 101 ? -0.864 -5.809 -1.684 1.00 94.94 101 ALA A CA 1
ATOM 720 C C . ALA A 1 101 ? -0.411 -4.680 -2.628 1.00 94.94 101 ALA A C 1
ATOM 722 O O . ALA A 1 101 ? 0.009 -4.962 -3.746 1.00 94.94 101 ALA A O 1
ATOM 723 N N . LEU A 1 102 ? -0.442 -3.412 -2.190 1.00 95.25 102 LEU A N 1
ATOM 724 C CA . LEU A 1 102 ? -0.067 -2.265 -3.027 1.00 95.25 102 LEU A CA 1
ATOM 725 C C . LEU A 1 102 ? 1.392 -2.325 -3.512 1.00 95.25 102 LEU A C 1
ATOM 727 O O . LEU A 1 102 ? 1.596 -2.249 -4.725 1.00 95.25 102 LEU A O 1
ATOM 731 N N . PRO A 1 103 ? 2.409 -2.483 -2.640 1.00 94.81 103 PRO A N 1
ATOM 732 C CA . PRO A 1 103 ? 3.786 -2.625 -3.105 1.00 94.81 103 PRO A CA 1
ATOM 733 C C . PRO A 1 103 ? 3.992 -3.878 -3.968 1.00 94.81 103 PRO A C 1
ATOM 735 O O . PRO A 1 103 ? 4.774 -3.828 -4.912 1.00 94.81 103 PRO A O 1
ATOM 738 N N . LEU A 1 104 ? 3.263 -4.975 -3.728 1.00 95.25 104 LEU A N 1
ATOM 739 C CA . LEU A 1 104 ? 3.340 -6.166 -4.586 1.00 95.25 104 LEU A CA 1
ATOM 740 C C . LEU A 1 104 ? 2.770 -5.918 -5.986 1.00 95.25 104 LEU A C 1
ATOM 742 O O . LEU A 1 104 ? 3.391 -6.298 -6.976 1.00 95.25 104 LEU A O 1
ATOM 746 N N . PHE A 1 105 ? 1.630 -5.236 -6.097 1.00 96.56 105 PHE A N 1
ATOM 747 C CA . PHE A 1 105 ? 1.092 -4.836 -7.397 1.00 96.56 105 PHE A CA 1
ATOM 748 C C . PHE A 1 105 ? 2.001 -3.841 -8.111 1.00 96.56 105 PHE A C 1
ATOM 750 O O . PHE A 1 105 ? 2.141 -3.917 -9.329 1.00 96.56 105 PHE A O 1
ATOM 757 N N . TYR A 1 106 ? 2.652 -2.945 -7.368 1.00 94.62 106 TYR A N 1
ATOM 758 C CA . TYR A 1 106 ? 3.651 -2.046 -7.932 1.00 94.62 106 TYR A CA 1
ATOM 759 C C . TYR A 1 106 ? 4.845 -2.821 -8.507 1.00 94.62 106 TYR A C 1
ATOM 761 O O . TYR A 1 106 ? 5.243 -2.565 -9.640 1.00 94.62 106 TYR A O 1
ATOM 769 N N . LEU A 1 107 ? 5.354 -3.831 -7.792 1.00 93.88 107 LEU A N 1
ATOM 770 C CA . LEU A 1 107 ? 6.398 -4.718 -8.316 1.00 93.88 107 LEU A CA 1
ATOM 771 C C . LEU A 1 107 ? 5.933 -5.483 -9.560 1.00 93.88 107 LEU A C 1
ATOM 773 O O . LEU A 1 107 ? 6.667 -5.535 -10.543 1.00 93.88 107 LEU A O 1
ATOM 777 N N . ALA A 1 108 ? 4.715 -6.027 -9.558 1.00 94.25 108 ALA A N 1
ATOM 778 C CA . ALA A 1 108 ? 4.156 -6.695 -10.733 1.00 94.25 108 ALA A CA 1
ATOM 779 C C . ALA A 1 108 ? 4.049 -5.748 -11.941 1.00 94.25 108 ALA A C 1
ATOM 781 O O . ALA A 1 108 ? 4.321 -6.147 -13.068 1.00 94.25 108 ALA A O 1
ATOM 782 N N . TYR A 1 109 ? 3.677 -4.487 -11.705 1.00 94.00 109 TYR A N 1
ATOM 783 C CA . TYR A 1 109 ? 3.588 -3.467 -12.744 1.00 94.00 109 TYR A CA 1
ATOM 784 C C . TYR A 1 109 ? 4.959 -3.094 -13.316 1.00 94.00 109 TYR A C 1
ATOM 786 O O . TYR A 1 109 ? 5.083 -2.937 -14.531 1.00 94.00 1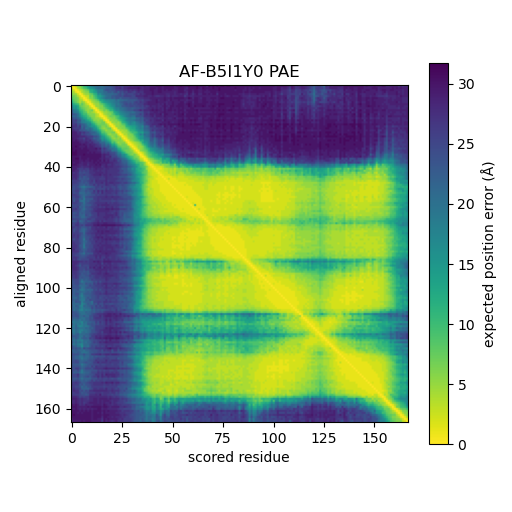09 TYR A O 1
ATOM 794 N N . LEU A 1 110 ? 5.975 -2.963 -12.457 1.00 90.62 110 LEU A N 1
ATOM 795 C CA . LEU A 1 110 ? 7.343 -2.668 -12.885 1.00 90.62 110 LEU A CA 1
ATOM 796 C C . LEU A 1 110 ? 7.951 -3.799 -13.715 1.00 90.62 110 LEU A C 1
ATOM 798 O O . LEU A 1 110 ? 8.684 -3.513 -14.647 1.00 90.62 110 LEU A O 1
ATOM 802 N N . ASN A 1 111 ? 7.616 -5.051 -13.402 1.00 90.75 111 ASN A N 1
ATOM 803 C CA . ASN A 1 111 ? 8.179 -6.237 -14.051 1.00 90.75 111 ASN A CA 1
ATOM 804 C C . ASN A 1 111 ? 7.267 -6.807 -15.151 1.00 90.75 111 ASN A C 1
ATOM 806 O O . ASN A 1 111 ? 7.271 -8.005 -15.426 1.00 90.75 111 ASN A O 1
ATOM 810 N N . ARG A 1 112 ? 6.396 -5.976 -15.736 1.00 89.88 112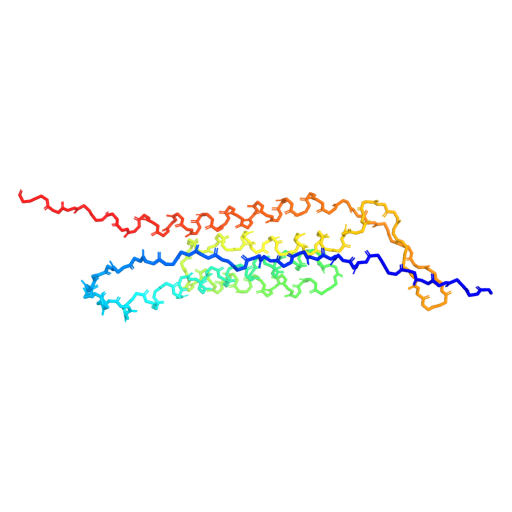 ARG A N 1
ATOM 811 C CA . ARG A 1 112 ? 5.397 -6.428 -16.718 1.00 89.88 112 ARG A CA 1
ATOM 812 C C . ARG A 1 112 ? 5.995 -6.812 -18.077 1.00 89.88 112 ARG A C 1
ATOM 814 O O . ARG A 1 112 ? 5.276 -7.404 -18.879 1.00 89.88 112 ARG A O 1
ATOM 821 N N . GLY A 1 113 ? 7.235 -6.412 -18.357 1.00 84.31 113 GLY A N 1
ATOM 822 C CA . GLY A 1 113 ? 7.972 -6.751 -19.573 1.00 84.31 113 GLY A CA 1
ATOM 823 C C . GLY A 1 113 ? 8.790 -8.038 -19.449 1.00 84.31 113 GLY A C 1
ATOM 824 O O . GLY A 1 113 ? 9.163 -8.605 -20.472 1.00 84.31 113 GLY A O 1
ATOM 825 N N . GLY A 1 114 ? 9.039 -8.506 -18.223 1.00 80.94 114 GLY A N 1
ATOM 826 C CA . GLY A 1 114 ? 9.819 -9.707 -17.934 1.00 80.94 114 GLY A CA 1
ATOM 827 C C . GLY A 1 114 ? 9.115 -11.051 -18.212 1.00 80.94 114 GLY A C 1
ATOM 828 O O . GLY A 1 114 ? 7.933 -11.097 -18.573 1.00 80.94 114 GLY A O 1
ATOM 829 N N . PRO A 1 115 ? 9.815 -12.182 -17.976 1.00 84.25 115 PRO A N 1
ATOM 830 C CA . PRO A 1 115 ? 11.157 -12.253 -17.389 1.00 84.25 115 PRO A CA 1
ATOM 831 C C . PRO A 1 115 ? 12.290 -12.056 -18.401 1.00 84.25 115 PRO A C 1
ATOM 833 O O . PRO A 1 115 ? 12.154 -12.424 -19.569 1.00 84.25 115 PRO A O 1
ATOM 836 N N . GLY A 1 116 ? 13.430 -11.577 -17.907 1.00 87.12 116 GLY A N 1
ATOM 837 C CA . GLY A 1 116 ? 14.673 -11.457 -18.665 1.00 87.12 116 GLY A CA 1
ATOM 838 C C . GLY A 1 116 ? 15.096 -10.011 -18.905 1.00 87.12 116 GLY A C 1
ATOM 839 O O . GLY A 1 116 ? 14.522 -9.071 -18.355 1.00 87.12 116 GLY A O 1
ATOM 840 N N . GLU A 1 117 ? 16.096 -9.851 -19.763 1.00 88.69 117 GLU A N 1
ATOM 841 C CA . GLU A 1 117 ? 16.669 -8.556 -20.110 1.00 88.69 117 GLU A CA 1
ATOM 842 C C . GLU A 1 117 ? 15.724 -7.772 -21.040 1.00 88.69 117 GLU A C 1
ATOM 844 O O . GLU A 1 117 ? 15.491 -8.152 -22.195 1.00 88.69 117 GLU A O 1
ATOM 849 N N . VAL A 1 118 ? 15.187 -6.654 -20.547 1.00 87.62 118 VAL A N 1
ATOM 850 C CA . VAL A 1 118 ? 14.304 -5.759 -21.306 1.00 87.62 118 VAL A CA 1
ATOM 851 C C . VAL A 1 118 ? 15.041 -4.460 -21.610 1.00 87.62 118 VAL A C 1
ATOM 853 O O . VAL A 1 118 ? 15.466 -3.739 -20.712 1.00 87.62 118 VAL A O 1
ATOM 856 N N 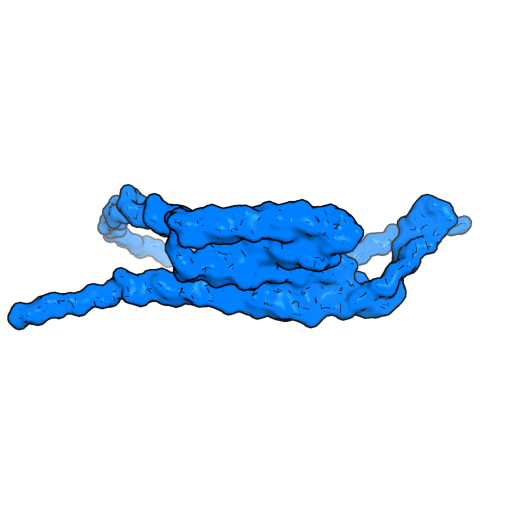. CYS A 1 119 ? 15.182 -4.140 -22.898 1.00 90.19 119 CYS A N 1
ATOM 857 C CA . CYS A 1 119 ? 15.896 -2.950 -23.355 1.00 90.19 119 CYS A CA 1
ATOM 858 C C . CYS A 1 119 ? 14.944 -1.828 -23.775 1.00 90.19 119 CYS A C 1
ATOM 860 O O . CYS A 1 119 ? 14.075 -1.997 -24.635 1.00 90.19 119 CYS A O 1
ATOM 862 N N . HIS A 1 120 ? 15.171 -0.638 -23.227 1.00 88.62 120 HIS A N 1
ATOM 863 C CA . HIS A 1 120 ? 14.479 0.589 -23.590 1.00 88.62 120 HIS A CA 1
ATOM 864 C C . HIS A 1 120 ? 15.423 1.554 -24.310 1.00 88.62 120 HIS A C 1
ATOM 866 O O . HIS A 1 120 ? 16.575 1.748 -23.921 1.00 88.62 120 HIS A O 1
ATOM 872 N N . ALA A 1 121 ? 14.928 2.188 -25.375 1.00 92.00 121 ALA A N 1
ATOM 873 C CA . ALA A 1 121 ? 15.669 3.242 -26.054 1.00 92.00 121 ALA A CA 1
ATOM 874 C C . ALA A 1 121 ? 15.739 4.491 -25.164 1.00 92.00 121 ALA A C 1
ATOM 876 O O . ALA A 1 121 ? 14.718 4.959 -24.659 1.00 92.00 121 ALA A O 1
ATOM 877 N N . VAL A 1 122 ? 16.939 5.041 -25.004 1.00 92.62 122 VAL A N 1
ATOM 878 C CA . VAL A 1 122 ? 17.201 6.274 -24.251 1.00 92.62 122 VAL A CA 1
ATOM 879 C C . VAL A 1 122 ? 18.014 7.232 -25.120 1.00 92.62 122 VAL A C 1
ATOM 881 O O . VAL A 1 122 ? 18.611 6.835 -26.122 1.00 92.62 122 VAL A O 1
ATOM 884 N N . THR A 1 123 ? 18.040 8.519 -24.779 1.00 91.19 123 THR A N 1
ATOM 885 C CA . THR A 1 123 ? 18.821 9.502 -25.540 1.00 91.19 123 THR A CA 1
ATOM 886 C C . THR A 1 123 ? 20.300 9.110 -25.532 1.00 91.19 123 THR A C 1
ATOM 888 O O . THR A 1 123 ? 20.931 9.095 -24.480 1.00 91.19 123 THR A O 1
ATOM 891 N N . GLY A 1 124 ? 20.850 8.784 -26.704 1.00 89.19 124 GLY A N 1
ATOM 892 C CA . GLY A 1 124 ? 22.250 8.378 -26.857 1.00 89.19 124 GLY A CA 1
ATOM 893 C C . GLY A 1 124 ? 22.521 6.870 -26.792 1.00 89.19 124 GLY A C 1
ATOM 894 O O . GLY A 1 124 ? 23.685 6.490 -26.883 1.00 89.19 124 GLY A O 1
ATOM 895 N N . GLY A 1 125 ? 21.503 6.004 -26.684 1.00 88.81 125 GLY A N 1
ATOM 896 C CA . GLY A 1 125 ? 21.720 4.553 -26.715 1.00 88.81 125 GLY A CA 1
ATOM 897 C C . GLY A 1 125 ? 20.508 3.703 -26.330 1.00 88.81 125 GLY A C 1
ATOM 898 O O . GLY A 1 125 ? 19.355 4.065 -26.569 1.00 88.81 125 GLY A O 1
ATOM 899 N N . GLN A 1 126 ? 20.781 2.545 -25.733 1.00 93.19 126 GLN A N 1
ATOM 900 C CA . GLN A 1 126 ? 19.781 1.662 -25.139 1.00 93.19 126 GLN A CA 1
ATOM 901 C C . GLN A 1 126 ? 20.174 1.359 -23.696 1.00 93.19 126 GLN A C 1
ATOM 903 O O . GLN A 1 126 ? 21.356 1.186 -23.402 1.00 93.19 126 GLN A O 1
ATOM 908 N N . SER A 1 127 ? 19.183 1.319 -22.810 1.00 91.06 127 SER A N 1
ATOM 909 C CA . SER A 1 127 ? 19.344 0.879 -21.427 1.00 91.06 127 SER A CA 1
ATOM 910 C C . SER A 1 127 ? 18.571 -0.411 -21.252 1.00 91.06 127 SER A C 1
ATOM 912 O O . SER A 1 127 ? 17.365 -0.433 -21.491 1.00 91.06 127 SER A O 1
ATOM 914 N N . CYS A 1 128 ? 19.265 -1.464 -20.846 1.00 90.06 128 CYS A N 1
ATOM 915 C CA . CYS A 1 128 ? 18.666 -2.755 -20.563 1.00 90.06 128 CYS A CA 1
ATOM 916 C C . CYS A 1 128 ? 18.573 -2.967 -19.054 1.00 90.06 128 CYS A C 1
ATOM 918 O O . CYS A 1 128 ? 19.453 -2.524 -18.308 1.00 90.06 128 CYS A O 1
ATOM 920 N N . THR A 1 129 ? 17.459 -3.539 -18.616 1.00 90.06 129 THR A N 1
ATOM 921 C CA . THR A 1 129 ? 17.232 -3.907 -17.224 1.00 90.06 129 THR A CA 1
ATOM 922 C C . THR A 1 129 ? 16.686 -5.320 -17.148 1.00 90.06 129 THR A C 1
ATOM 924 O O . THR A 1 129 ? 15.731 -5.655 -17.850 1.00 90.06 129 THR A O 1
ATOM 927 N N . GLU A 1 130 ? 17.240 -6.108 -16.233 1.00 89.38 130 GLU A N 1
ATOM 928 C CA . GLU A 1 130 ? 16.739 -7.440 -15.917 1.00 89.38 130 GLU A CA 1
ATOM 929 C C . GLU A 1 130 ? 15.416 -7.331 -15.142 1.00 89.38 130 GLU A C 1
ATOM 931 O O . GLU A 1 130 ? 15.374 -6.816 -14.018 1.00 89.38 130 GLU A O 1
ATOM 936 N N . GLU A 1 131 ? 14.327 -7.810 -15.742 1.00 89.50 131 GLU A N 1
ATOM 937 C CA . GLU A 1 131 ? 12.999 -7.840 -15.129 1.00 89.50 131 GLU A CA 1
ATOM 938 C C . GLU A 1 131 ? 12.668 -9.234 -14.568 1.00 89.50 131 GLU A C 1
ATOM 940 O O . GLU A 1 131 ? 12.908 -10.274 -15.188 1.00 89.50 131 GLU A O 1
ATOM 945 N N . TYR A 1 132 ? 12.050 -9.265 -13.385 1.00 88.94 132 TYR A N 1
ATOM 946 C CA . TYR A 1 132 ? 11.549 -10.485 -12.753 1.00 88.94 132 TYR A CA 1
ATOM 947 C C . TYR A 1 132 ? 10.263 -10.995 -13.425 1.00 88.94 132 TYR A C 1
ATOM 949 O O . TYR A 1 132 ? 9.616 -10.306 -14.207 1.00 88.94 132 TYR A O 1
ATOM 957 N N . THR A 1 133 ? 9.820 -12.209 -13.076 1.00 91.06 133 THR A N 1
ATOM 958 C CA . THR A 1 133 ? 8.469 -12.654 -13.460 1.00 91.06 133 THR A CA 1
ATOM 959 C C . THR A 1 133 ? 7.410 -11.841 -12.690 1.00 91.06 133 THR A C 1
ATOM 961 O O . THR A 1 133 ? 7.458 -11.798 -11.460 1.00 91.06 133 THR A O 1
ATOM 964 N N . PRO A 1 134 ? 6.420 -11.208 -13.352 1.00 90.94 134 PRO A N 1
ATOM 965 C CA . PRO A 1 134 ? 5.422 -10.374 -12.666 1.00 90.94 134 PRO A CA 1
ATOM 966 C C . PRO A 1 134 ? 4.327 -11.188 -11.960 1.00 90.94 134 PRO A C 1
ATOM 968 O O . PRO A 1 134 ? 3.725 -10.733 -10.984 1.00 90.94 134 PRO A O 1
ATOM 971 N N . VAL A 1 135 ? 4.060 -12.406 -12.446 1.00 94.62 135 VAL A N 1
ATOM 972 C CA . VAL A 1 135 ? 2.940 -13.257 -12.006 1.00 94.62 135 VAL A CA 1
ATOM 973 C C . VAL A 1 135 ? 2.978 -13.585 -10.506 1.00 94.62 135 VAL A C 1
ATOM 975 O O . VAL A 1 135 ? 1.938 -13.429 -9.864 1.00 94.62 135 VAL A O 1
ATOM 978 N N . PRO A 1 136 ? 4.114 -13.982 -9.898 1.00 93.25 136 PRO A N 1
ATOM 979 C CA . PRO A 1 136 ? 4.158 -14.301 -8.471 1.00 93.25 136 PRO A CA 1
ATOM 980 C C . PRO A 1 136 ? 3.742 -13.126 -7.580 1.00 93.25 136 PRO A C 1
ATOM 982 O O . PRO A 1 136 ? 2.975 -13.310 -6.634 1.00 93.25 136 PRO A O 1
ATOM 985 N N . PHE A 1 137 ? 4.186 -11.909 -7.908 1.00 94.31 137 PHE A N 1
ATOM 986 C CA . PHE A 1 137 ? 3.834 -10.705 -7.153 1.00 94.31 137 PHE A CA 1
ATOM 987 C C . PHE A 1 137 ? 2.352 -10.361 -7.294 1.00 94.31 137 PHE A C 1
ATOM 989 O O . PHE A 1 137 ? 1.700 -10.013 -6.309 1.00 94.31 137 PHE A O 1
ATOM 996 N N . LEU A 1 138 ? 1.801 -10.510 -8.502 1.00 93.75 138 LEU A N 1
ATOM 997 C CA . LEU A 1 138 ? 0.386 -10.269 -8.768 1.00 93.75 138 LEU A CA 1
ATOM 998 C C . LEU A 1 138 ? -0.495 -11.259 -7.998 1.00 93.75 138 LEU A C 1
ATOM 1000 O O . LEU A 1 138 ? -1.435 -10.836 -7.326 1.00 93.75 138 LEU A O 1
ATOM 1004 N N . VAL A 1 139 ? -0.167 -12.554 -8.035 1.00 97.06 139 VAL A N 1
ATOM 1005 C CA . VAL A 1 139 ? -0.901 -13.592 -7.293 1.00 97.06 139 VAL A CA 1
ATOM 1006 C C . VAL A 1 139 ? -0.824 -13.336 -5.789 1.00 97.06 139 VAL A C 1
ATOM 1008 O O . VAL A 1 139 ? -1.856 -13.327 -5.120 1.00 97.06 139 VAL A O 1
ATOM 1011 N N . ALA A 1 140 ? 0.367 -13.064 -5.252 1.00 95.50 140 ALA A N 1
ATOM 1012 C CA . ALA A 1 140 ? 0.541 -12.776 -3.830 1.00 95.50 140 ALA A CA 1
ATOM 1013 C C . ALA A 1 140 ? -0.243 -11.524 -3.390 1.00 95.50 140 ALA A C 1
ATOM 1015 O O . ALA A 1 140 ? -0.950 -11.560 -2.380 1.00 95.50 140 ALA A O 1
ATOM 1016 N N . GLY A 1 141 ? -0.177 -10.438 -4.169 1.00 94.38 141 GLY A N 1
ATOM 1017 C CA . GLY A 1 141 ? -0.936 -9.214 -3.910 1.00 94.38 141 GLY A CA 1
ATOM 1018 C C . GLY A 1 141 ? -2.448 -9.442 -3.964 1.00 94.38 141 GLY A C 1
ATOM 1019 O O . GLY A 1 141 ? -3.173 -9.007 -3.067 1.00 94.38 141 GLY A O 1
ATOM 1020 N N . ALA A 1 142 ? -2.929 -10.184 -4.964 1.00 97.12 142 ALA A N 1
ATOM 1021 C CA . ALA A 1 142 ? -4.343 -10.520 -5.106 1.00 97.12 142 ALA A CA 1
ATOM 1022 C C . ALA A 1 142 ? -4.852 -11.359 -3.928 1.00 97.12 142 ALA A C 1
ATOM 1024 O O . ALA A 1 142 ? -5.924 -11.069 -3.397 1.00 97.12 142 ALA A O 1
ATOM 1025 N N . LEU A 1 143 ? -4.073 -12.346 -3.474 1.00 97.00 143 LEU A N 1
ATOM 1026 C CA . LEU A 1 143 ? -4.415 -13.166 -2.311 1.00 97.00 143 LEU A CA 1
ATOM 1027 C C . LEU A 1 143 ? -4.492 -12.330 -1.030 1.00 97.00 143 LEU A C 1
ATOM 1029 O O . LEU A 1 143 ? -5.484 -12.428 -0.310 1.00 97.00 143 LEU A O 1
ATOM 1033 N N . LEU A 1 144 ? -3.500 -11.475 -0.760 1.00 92.75 144 LEU A N 1
ATOM 1034 C CA . LEU A 1 144 ? -3.511 -10.603 0.422 1.00 92.75 144 LEU A CA 1
ATOM 1035 C C . LEU A 1 144 ? -4.717 -9.662 0.426 1.00 92.75 144 LEU A C 1
ATOM 1037 O O . LEU A 1 144 ? -5.403 -9.536 1.446 1.00 92.75 144 LEU A O 1
ATOM 1041 N N . LEU A 1 145 ? -5.005 -9.037 -0.718 1.00 93.69 145 LEU A N 1
ATOM 1042 C CA . LEU A 1 145 ? -6.142 -8.135 -0.851 1.00 93.69 145 LEU A CA 1
ATOM 1043 C C . LEU A 1 145 ? -7.473 -8.882 -0.684 1.00 93.69 145 LEU A C 1
ATOM 1045 O O . LEU A 1 145 ? -8.346 -8.425 0.057 1.00 93.69 145 LEU A O 1
ATOM 1049 N N . ALA A 1 146 ? -7.623 -10.041 -1.332 1.00 94.88 146 ALA A N 1
ATOM 1050 C CA . ALA A 1 146 ? -8.836 -10.849 -1.263 1.00 94.88 146 ALA A CA 1
ATOM 1051 C C . ALA A 1 146 ? -9.095 -11.363 0.158 1.00 94.88 146 ALA A C 1
ATOM 1053 O O . ALA A 1 146 ? -10.197 -11.187 0.677 1.00 94.88 146 ALA A O 1
ATOM 1054 N N . VAL A 1 147 ? -8.084 -11.939 0.817 1.00 92.69 147 VAL A N 1
ATOM 1055 C CA . VAL A 1 147 ? -8.197 -12.437 2.196 1.00 92.69 147 VAL A CA 1
ATOM 1056 C C . VAL A 1 147 ? -8.587 -11.305 3.140 1.00 92.69 147 VAL A C 1
ATOM 1058 O O . VAL A 1 147 ? -9.530 -11.449 3.921 1.00 92.69 147 VAL A O 1
ATOM 1061 N N . GLY A 1 148 ? -7.923 -10.154 3.042 1.00 89.12 148 GLY A N 1
ATOM 1062 C CA . GLY A 1 148 ? -8.232 -9.017 3.897 1.00 89.12 148 GLY A CA 1
ATOM 1063 C C . GLY A 1 148 ? -9.642 -8.460 3.683 1.00 89.12 148 GLY A C 1
ATOM 1064 O O . GLY A 1 148 ? -10.352 -8.174 4.653 1.00 89.12 148 GLY A O 1
ATOM 1065 N N . PHE A 1 149 ? -10.094 -8.394 2.429 1.00 89.75 149 PHE A N 1
ATOM 1066 C CA . PHE A 1 149 ? -11.455 -7.981 2.099 1.00 89.75 149 PHE A CA 1
ATOM 1067 C C . PHE A 1 149 ? -12.502 -8.979 2.609 1.00 89.75 149 PHE A C 1
ATOM 1069 O O . PHE A 1 149 ? -13.495 -8.571 3.216 1.00 89.75 149 PHE A O 1
ATOM 1076 N N . VAL A 1 150 ? -12.269 -10.282 2.427 1.00 90.25 150 VAL A N 1
ATOM 1077 C CA . VAL A 1 150 ? -13.159 -11.346 2.914 1.00 90.25 150 VAL A CA 1
ATOM 1078 C C . VAL A 1 150 ? -13.277 -11.296 4.436 1.00 90.25 150 VAL A C 1
ATOM 1080 O O . VAL A 1 150 ? -14.392 -11.317 4.951 1.00 90.25 150 VAL A O 1
ATOM 1083 N N . LEU A 1 151 ? -12.168 -11.157 5.165 1.00 88.31 151 LEU A N 1
ATOM 1084 C CA . LEU A 1 151 ? -12.175 -11.041 6.629 1.00 88.31 151 LEU A CA 1
ATOM 1085 C C . LEU A 1 151 ? -12.924 -9.786 7.113 1.00 88.31 151 LEU A C 1
ATOM 1087 O O . LEU A 1 151 ? -13.703 -9.848 8.070 1.00 88.31 151 LEU A O 1
ATOM 1091 N N . HIS A 1 152 ? -12.751 -8.646 6.437 1.00 86.88 152 HIS A N 1
ATOM 1092 C CA . HIS A 1 152 ? -13.504 -7.425 6.752 1.00 86.88 152 HIS A CA 1
ATOM 1093 C C . HIS A 1 152 ? -14.997 -7.559 6.427 1.00 86.88 152 HIS A C 1
ATOM 1095 O O . HIS A 1 152 ? -15.841 -6.989 7.116 1.00 86.88 152 HIS A O 1
ATOM 1101 N N . ALA A 1 153 ? -15.353 -8.315 5.387 1.00 86.44 153 ALA A N 1
ATOM 1102 C CA . ALA A 1 153 ? -16.739 -8.549 4.998 1.00 86.44 153 ALA A CA 1
ATOM 1103 C C . ALA A 1 153 ? -17.451 -9.559 5.916 1.00 86.44 153 ALA A C 1
ATOM 1105 O O . ALA A 1 153 ? -18.613 -9.351 6.269 1.00 86.44 153 ALA A O 1
ATOM 1106 N N . THR A 1 154 ? -16.784 -10.633 6.341 1.00 84.50 154 THR A N 1
ATOM 1107 C CA . THR A 1 154 ? -17.383 -11.667 7.207 1.00 84.50 154 THR A CA 1
ATOM 1108 C C . THR A 1 154 ? -17.576 -11.176 8.638 1.00 84.50 154 THR A C 1
ATOM 1110 O O . THR A 1 154 ? -18.631 -11.416 9.227 1.00 84.50 154 THR A O 1
ATOM 1113 N N . THR A 1 155 ? -16.644 -10.377 9.166 1.00 78.25 155 THR A N 1
ATOM 1114 C CA . THR A 1 155 ? -16.803 -9.716 10.475 1.00 78.25 155 THR A CA 1
ATOM 1115 C C . THR A 1 155 ? -17.947 -8.692 10.513 1.00 78.25 155 THR A C 1
ATOM 1117 O O . THR A 1 155 ? -18.393 -8.324 11.601 1.00 78.25 155 THR A O 1
ATOM 1120 N N . ARG A 1 156 ? -18.482 -8.257 9.358 1.00 69.38 156 ARG A N 1
ATOM 1121 C CA . ARG A 1 156 ? -19.720 -7.453 9.291 1.00 69.38 156 ARG A CA 1
ATOM 1122 C C . ARG A 1 156 ? -20.981 -8.283 9.492 1.00 69.38 156 ARG A C 1
ATOM 1124 O O . ARG A 1 156 ? -21.927 -7.781 10.085 1.00 69.38 156 ARG A O 1
ATOM 1131 N N . ARG A 1 157 ? -21.011 -9.521 8.991 1.00 65.19 157 ARG A N 1
ATOM 1132 C CA . ARG A 1 157 ? -22.237 -10.338 8.952 1.00 65.19 157 ARG A CA 1
ATOM 1133 C C . ARG A 1 157 ? -22.631 -10.902 10.319 1.00 65.19 157 ARG A C 1
ATOM 1135 O O . ARG A 1 157 ? -23.806 -11.118 10.562 1.00 65.19 157 ARG A O 1
ATOM 1142 N N . GLN A 1 158 ? -21.673 -11.084 11.226 1.00 62.59 158 GLN A N 1
ATOM 1143 C CA . GLN A 1 158 ? -21.915 -11.680 12.547 1.00 62.59 158 GLN A CA 1
ATOM 1144 C C . GLN A 1 158 ? -22.630 -10.753 13.552 1.00 62.59 158 GLN A C 1
ATOM 1146 O O . GLN A 1 158 ? -22.982 -11.203 14.633 1.00 62.59 158 GLN A O 1
ATOM 1151 N N . GLY A 1 159 ? -22.839 -9.472 13.227 1.00 57.00 159 GLY A N 1
ATOM 1152 C CA . GLY A 1 159 ? -23.492 -8.508 14.124 1.00 57.00 159 GLY A CA 1
ATOM 1153 C C . GLY A 1 159 ? -25.014 -8.391 13.984 1.00 57.00 159 GLY A C 1
ATOM 1154 O O . GLY A 1 159 ? -25.580 -7.533 14.644 1.00 57.00 159 GLY A O 1
ATOM 1155 N N . HIS A 1 160 ? -25.662 -9.179 13.114 1.00 59.47 160 HIS A N 1
ATOM 1156 C CA . HIS A 1 160 ? -27.097 -9.042 12.799 1.00 59.47 160 HIS A CA 1
ATOM 1157 C C . HIS A 1 160 ? -27.957 -10.248 13.225 1.00 59.47 160 HIS A C 1
ATOM 1159 O O . HIS A 1 160 ? -29.145 -10.300 12.928 1.00 59.47 160 HIS A O 1
ATOM 1165 N N . THR A 1 161 ? -27.383 -11.234 13.914 1.00 58.53 161 THR A N 1
ATOM 1166 C CA . THR A 1 161 ? -28.149 -12.390 14.396 1.00 58.53 161 THR A CA 1
ATOM 1167 C C . THR A 1 161 ? -28.607 -12.135 15.830 1.00 58.53 161 THR A C 1
ATOM 1169 O O . THR A 1 161 ? -28.015 -12.662 16.768 1.00 58.53 161 THR A O 1
ATOM 1172 N N . ASP A 1 162 ? -29.634 -11.303 16.009 1.00 62.47 162 ASP A N 1
ATOM 1173 C CA . ASP A 1 162 ? -30.333 -11.216 17.295 1.00 62.47 162 ASP A CA 1
ATOM 1174 C C . ASP A 1 162 ? -31.189 -12.481 17.496 1.00 62.47 162 ASP A C 1
ATOM 1176 O O . ASP A 1 162 ? -32.015 -12.810 16.635 1.00 62.47 162 ASP A O 1
ATOM 1180 N N . PRO A 1 163 ? -31.024 -13.224 18.607 1.00 67.69 163 PRO A N 1
ATOM 1181 C CA . PRO A 1 163 ? -31.945 -14.288 18.974 1.00 67.69 163 PRO A CA 1
ATOM 1182 C C . PRO A 1 163 ? -33.300 -13.665 19.320 1.00 67.69 163 PRO A C 1
ATOM 1184 O O . PRO A 1 163 ? -33.418 -12.914 20.286 1.00 67.69 163 PRO A O 1
ATOM 1187 N N . MET A 1 164 ? -34.335 -13.988 18.543 1.00 72.06 164 MET A N 1
ATOM 1188 C CA . MET A 1 164 ? -35.713 -13.623 18.875 1.00 72.06 164 MET A CA 1
ATOM 1189 C C . MET A 1 164 ? -36.052 -14.091 20.303 1.00 72.06 164 MET A C 1
ATOM 1191 O O . MET A 1 164 ? -35.858 -15.277 20.602 1.00 72.06 164 MET A 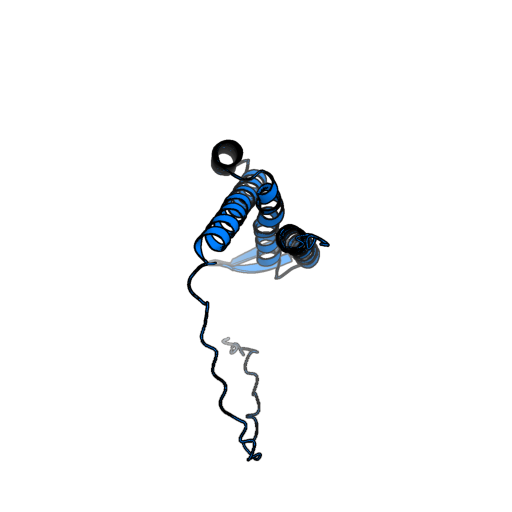O 1
ATOM 1195 N N . PRO A 1 165 ? -36.596 -13.222 21.176 1.00 70.50 165 PRO A N 1
ATOM 1196 C CA . PRO A 1 165 ? -37.096 -13.658 22.469 1.00 70.50 165 PRO A CA 1
ATOM 1197 C C . PRO A 1 165 ? -38.301 -14.573 22.228 1.00 70.50 165 PRO A C 1
ATOM 1199 O O . PRO A 1 165 ? -39.331 -14.127 21.717 1.00 70.50 165 PRO A O 1
ATOM 1202 N N . ARG A 1 166 ? -38.188 -15.860 22.579 1.00 74.81 166 ARG A N 1
ATOM 1203 C CA . ARG A 1 166 ? -39.369 -16.720 22.732 1.00 74.81 166 ARG A CA 1
ATOM 1204 C C . ARG A 1 166 ? -40.161 -16.220 23.939 1.00 74.81 166 ARG A C 1
ATOM 1206 O O . ARG A 1 166 ? -39.615 -16.176 25.040 1.00 74.81 166 ARG A O 1
ATOM 1213 N N . ARG A 1 167 ? -41.418 -15.846 23.700 1.00 76.94 167 ARG A N 1
ATOM 1214 C CA . ARG A 1 167 ? -42.458 -15.786 24.732 1.00 76.94 167 ARG A CA 1
ATOM 1215 C C . ARG A 1 167 ? -42.899 -17.189 25.118 1.00 76.94 167 ARG A C 1
ATOM 1217 O O . ARG A 1 167 ? -42.895 -18.060 24.218 1.00 76.94 167 ARG A O 1
#

Foldseek 3Di:
DDDDDDDPDDDDDDDDDDDDDDDDDDDDDDDPPDDPDPPPVVVVLVVLLQLLLQLLQLCLVLVVQVVHCSVVSNVVSVVSVVVCVVPHDPLSNLSSLLSNLVVLLVLLVVQVVDQAWDWDDDVPGIDIDHGDHSVVSNVVSVVSNVVSVVSSVVVVVVPPDDDDDDD

Sequence (167 aa):
MRGPYRCPYFWPLPLPSMSAMSGMSATTGGGTSGMNGDSPDRTARWGWFLAWLLVGACGGIGLAAILTVGAAFVVLAVVAAVLLLRKGPRRAVVGAVSGLALPLFYLAYLNRGGPGEVCHAVTGGQSCTEEYTPVPFLVAGALLLAVGFVLHATTRRQGHTDPMPRR

Nearest PDB structures (foldseek):
  7d3e-assembly1_B  TM=4.858E-01  e=1.865E+00  Homo sapiens
  5wzw-assembly1_A  TM=3.680E-01  e=5.743E+00  Homo sapiens
  5y5e-assembly1_A  TM=3.288E-01  e=5.443E+00  Homo sapiens

Mean predicted aligned error: 14.05 Å

Radius of gyration: 25.34 Å; Cα contacts (8 Å, |Δi|>4): 161; chains: 1; bounding box: 70×26×69 Å

pLDDT: mean 80.04, std 17.98, range [42.22, 97.38]

Organism: Streptomyces sviceus (strain ATCC 29083 / DSM 924 / JCM 4929 / NBRC 13980 / NCIMB 11184 / NRRL 5439 / UC 5370) (NCBI:txid463191)

Solvent-accessible surface area (backbone atoms only — not comparable to full-atom values): 9932 Å² total; per-residue (Å²): 138,90,77,84,86,78,82,93,81,82,81,86,79,83,82,82,83,89,78,92,80,84,88,82,91,77,79,92,76,90,74,98,76,80,93,87,77,70,59,67,67,54,50,53,54,50,49,47,27,51,53,25,18,50,32,17,26,32,32,43,42,8,61,75,34,42,94,70,69,8,54,60,32,33,51,49,20,50,55,50,49,54,53,45,66,73,77,46,70,76,81,31,52,45,21,22,58,23,11,41,16,53,48,27,41,51,50,18,62,75,15,64,81,34,66,44,80,45,73,44,82,47,96,93,53,72,50,70,45,81,27,52,67,23,62,66,34,38,52,54,17,50,48,35,34,49,52,29,49,49,55,61,53,54,68,58,63,73,78,73,78,75,81,77,82,81,127

Secondary structure (DSSP, 8-state):
------------PPPPP------------------SSSHHHHHHHHHHHHHHHHHHHHHHHHHHTIIIIIHHHHHHHHHHHHHHHHHS-GGGGHHHHHHTHHHHHHHHHHTTT-SEEEEEEETTEEEEEEEPPSHHHHHHHHHHHHHHHHHHHHHHHTT--PPP---